Protein 2IWR (pdb70)

Foldseek 3Di:
DDDDQAEAEEEEEFAQQQCRQQLVVCLVPVAGDRGSHHPDAKDWDWDAAVRGTHIYIYGYDHHADDLVSLQGHLAYEYTAEQLDPVRVVSSVVNLVSSDVSNDDPPDDHAYEYEYEDVPDDPVRHGDHDVVNVVVVVVSPNYYYYYAGNNGGCSNVVRNVSRNSSVVVVVVVVD

Organism: Homo sapiens (NCBI:txid9606)

Radius of gyration: 15.62 Å; Cα contacts (8 Å, |Δi|>4): 330; chains: 1; bounding box: 39×50×36 Å

Sequence (174 aa):
SMRSIPELRLGVLGDARSGKSSLIHRFLTGSYQVLEKTESEQYKKEMLVDGQTHLVLIREEAGAPDAKFSGWADAVIFVFSLEDENSFQAVSRLHGQLSSLRGEGRGGLALALVGTQDRISASSPRVVGDARARALADMKRCSYYETATYGLNVDRVFQEVAQKVVTLRKQQQL

CATH classif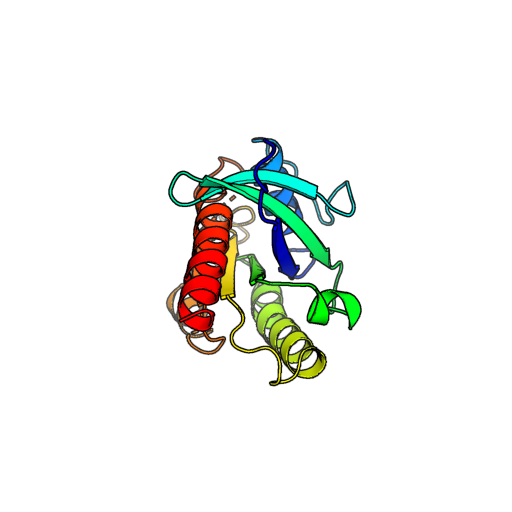ication: 3.40.50.300

Nearest PDB structures (foldseek):
  2iwr-assembly1_A  TM=1.004E+00  e=5.920E-38  Homo sapiens
  2bmj-assembly1_A  TM=9.637E-01  e=3.040E-30  Homo sapiens
  3ihw-assembly1_A  TM=9.447E-01  e=6.029E-23  Homo sapiens
  7eb6-assembly1_A  TM=9.383E-01  e=1.408E-20  Homo sapiens
  6gqw-assembly6_F  TM=8.874E-01  e=5.498E-12  Homo sapiens

Solvent-accessible surface area: 8726 Å² total

B-factor: mean 30.38, std 8.17, range [18.48, 68.72]

GO terms:
  GO:0005515 protein binding (F, IPI)
  GO:0005634 nucleus (C, TAS)
  GO:0005737 cytoplasm (C, TAS)
  GO:0003924 GTPase activity (F, TAS)
  GO:0141038 phosphatidylinositol 3-kinase activator activity (F, TAS)
  GO:0005096 GTPase activator activity (F, IDA)
  GO:0005524 ATP binding (F, IDA)
  GO:0005525 GTP binding (F, IDA)
  GO:0005634 nucleus (C, IDA)
  GO:0005737 cytoplasm (C, IDA)
  GO:0005768 endosome (C, IDA)
  GO:0042177 negative regulation of protein catabolic process (P, IDA)
  GO:0003924 GTPase activity (F, IDA)
  GO:0030295 protein kinase activator activity (F, IDA)
  GO:0045860 positive regulation of protein kinase activity (P, IDA)
  GO:0035014 phosphatidylinositol 3-kinase regulator activity (F, IDA)
  GO:0016197 endosomal transport (P, IDA)
  GO:0030036 actin cytoskeleton organization (P, IDA)
  GO:0019901 protein kinase binding (F, IDA)
  GO:0043524 negative regulation of neuron apoptotic process (P, IGI)

Structure (mmCIF, N/CA/C/O backbone):
data_2IWR
#
_entry.id   2IWR
#
_cell.length_a   36.256
_cell.length_b   62.146
_cell.length_c   67.498
_cell.angle_alpha   90.00
_cell.angle_beta   90.00
_cell.angle_gamma   90.00
#
_symmetry.space_group_name_H-M   'P 21 21 21'
#
loop_
_entity.id
_entity.type
_entity.pdbx_description
1 polymer 'CENTAURIN GAMMA 1'
2 water water
#
loop_
_atom_site.group_PDB
_atom_site.id
_atom_site.type_symbol
_atom_site.label_atom_id
_atom_site.label_alt_id
_atom_site.label_comp_id
_atom_site.label_asym_id
_atom_site.label_entity_id
_atom_site.label_seq_id
_atom_site.pdbx_PDB_ins_code
_atom_site.Cartn_x
_atom_site.Cartn_y
_atom_site.Cartn_z
_atom_site.occupancy
_atom_site.B_iso_or_equiv
_atom_site.auth_seq_id
_atom_site.auth_comp_id
_atom_site.auth_asym_id
_atom_site.auth_atom_id
_atom_site.pdbx_PDB_model_num
ATOM 1 N N . SER A 1 1 ? -14.314 24.067 -15.455 1.00 40.83 64 SER A N 1
ATOM 2 C CA . SER A 1 1 ? -14.275 24.260 -13.975 1.00 41.07 64 SER A CA 1
ATOM 3 C C . SER A 1 1 ? -13.706 23.038 -13.251 1.00 38.83 64 SER A C 1
ATOM 4 O O . SER A 1 1 ? -13.475 21.978 -13.853 1.00 40.31 64 SER A O 1
ATOM 7 N N . MET A 1 2 ? -13.467 23.196 -11.957 1.00 32.22 65 MET A N 1
ATOM 8 C CA . MET A 1 2 ? -12.999 22.093 -11.128 1.00 32.20 65 MET A CA 1
ATOM 9 C C . MET A 1 2 ? -14.186 21.238 -10.734 1.00 31.46 65 MET A C 1
ATOM 10 O O . MET A 1 2 ? -15.274 21.752 -10.495 1.00 32.10 65 MET A O 1
ATOM 15 N N . ARG A 1 3 ? -13.989 19.930 -10.691 1.00 29.72 66 ARG A N 1
ATOM 16 C CA . ARG A 1 3 ? -15.041 19.016 -10.244 1.00 31.60 66 ARG A CA 1
ATOM 17 C C . ARG A 1 3 ? -14.534 18.233 -9.042 1.00 34.23 66 ARG A C 1
ATOM 18 O O . ARG A 1 3 ? -13.394 17.737 -9.039 1.00 30.60 66 ARG A O 1
ATOM 26 N N . SER A 1 4 ? -15.380 18.158 -8.017 1.00 40.12 67 SER A N 1
ATOM 27 C CA . SER A 1 4 ? -15.001 17.567 -6.743 1.00 42.97 67 SER A CA 1
ATOM 28 C C . SER A 1 4 ? -14.496 16.149 -6.918 1.00 39.91 67 SER A C 1
ATOM 29 O O . SER A 1 4 ? -14.975 15.401 -7.787 1.00 43.15 67 SER A O 1
ATOM 32 N N . ILE A 1 5 ? -13.493 15.802 -6.123 1.00 35.31 68 ILE A N 1
ATOM 33 C CA . ILE A 1 5 ? -13.098 14.409 -5.941 1.00 35.60 68 ILE A CA 1
ATOM 34 C C . ILE A 1 5 ? -13.663 14.061 -4.561 1.00 33.48 68 ILE A C 1
ATOM 35 O O . ILE A 1 5 ? -13.150 14.546 -3.562 1.00 35.28 68 ILE A O 1
ATOM 40 N N . PRO A 1 6 ? -14.755 13.283 -4.515 1.00 32.35 69 PRO A N 1
ATOM 41 C CA . PRO A 1 6 ? -15.362 13.022 -3.200 1.00 32.35 69 PRO A CA 1
ATOM 42 C C . PRO A 1 6 ? -14.486 12.167 -2.305 1.00 31.28 69 PRO A C 1
ATOM 43 O O . PRO A 1 6 ? -13.710 11.349 -2.809 1.00 31.82 69 PRO A O 1
ATOM 47 N N . GLU A 1 7 ? -14.627 12.367 -0.989 1.00 31.18 70 GLU A N 1
ATOM 48 C CA . GLU A 1 7 ? -13.818 11.667 0.007 1.00 29.79 70 GLU A CA 1
ATOM 49 C C . GLU A 1 7 ? -14.621 10.530 0.628 1.00 28.18 70 GLU A C 1
ATOM 50 O O . GLU A 1 7 ? -15.825 10.672 0.864 1.00 30.34 70 GLU A O 1
ATOM 56 N N . LEU A 1 8 ? -13.947 9.411 0.898 1.00 27.65 71 LEU A N 1
ATOM 57 C CA . LEU A 1 8 ? -14.557 8.272 1.610 1.00 27.80 71 LEU A CA 1
ATOM 58 C C . LEU A 1 8 ? -13.617 7.964 2.766 1.00 28.99 71 LEU A C 1
ATOM 59 O O . LEU A 1 8 ? -12.411 7.883 2.579 1.00 28.43 71 LEU A O 1
ATOM 64 N N . ARG A 1 9 ? -14.173 7.817 3.962 1.00 26.27 72 ARG A N 1
ATOM 65 C CA . ARG A 1 9 ? -13.355 7.628 5.153 1.00 27.30 72 ARG A CA 1
ATOM 66 C C . ARG A 1 9 ? -13.478 6.183 5.644 1.00 22.84 72 ARG A C 1
ATOM 67 O O . ARG A 1 9 ? -14.542 5.792 6.108 1.00 25.91 72 ARG A O 1
ATOM 72 N N . LEU A 1 10 ? -12.386 5.424 5.494 1.00 25.41 73 LEU A N 1
ATOM 73 C CA . LEU A 1 10 ? -12.298 4.003 5.868 1.00 23.74 73 LEU A CA 1
ATOM 74 C C . LEU A 1 10 ? -11.436 3.841 7.104 1.00 23.95 73 LEU A C 1
ATOM 75 O O . LEU A 1 10 ? -10.211 4.081 7.075 1.00 26.20 73 LEU A O 1
ATOM 80 N N . GLY A 1 11 ? -12.060 3.367 8.178 1.00 23.58 74 GLY A N 1
ATOM 81 C CA . GLY A 1 11 ? -11.349 3.058 9.398 1.00 23.05 74 GLY A CA 1
ATOM 82 C C . GLY A 1 11 ? -11.025 1.577 9.436 1.00 21.30 74 GLY A C 1
ATOM 83 O O . GLY A 1 11 ? -11.706 0.769 8.803 1.00 21.73 74 GLY A O 1
ATOM 84 N N . VAL A 1 12 ? -9.970 1.230 10.154 1.00 21.96 75 VAL A N 1
ATOM 85 C CA . VAL A 1 12 ? -9.549 -0.163 10.301 1.00 20.30 75 VAL A CA 1
ATOM 86 C C . VAL A 1 12 ? -9.225 -0.490 11.759 1.00 20.10 75 VAL A C 1
ATOM 87 O O . VAL A 1 12 ? -8.464 0.229 12.433 1.00 22.08 75 VAL A O 1
ATOM 91 N N . LEU A 1 13 ? -9.844 -1.570 12.231 1.00 20.37 76 LEU A N 1
ATOM 92 C CA . LEU A 1 13 ? -9.729 -2.005 13.617 1.00 20.00 76 LEU A CA 1
ATOM 93 C C . LEU A 1 13 ? -9.279 -3.453 13.673 1.00 22.48 76 LEU A C 1
ATOM 94 O O . LEU A 1 13 ? -9.623 -4.246 12.807 1.00 21.56 76 LEU A O 1
ATOM 99 N N . GLY A 1 14 ? -8.536 -3.789 14.713 1.00 20.73 77 GLY A N 1
ATOM 100 C CA . GLY A 1 14 ? -8.090 -5.171 14.920 1.00 19.92 77 GLY A CA 1
ATOM 101 C C . GLY A 1 14 ? -6.919 -5.197 15.878 1.00 20.57 77 GLY A C 1
ATOM 102 O O . GLY A 1 14 ? -6.287 -4.159 16.105 1.00 22.35 77 GLY A O 1
ATOM 103 N N . ASP A 1 15 ? -6.625 -6.370 16.441 1.00 21.16 78 ASP A N 1
ATOM 104 C CA . ASP A 1 15 ? -5.524 -6.469 17.378 1.00 21.58 78 ASP A CA 1
ATOM 105 C C . ASP A 1 15 ? -4.161 -6.513 16.683 1.00 19.58 78 ASP A C 1
ATOM 106 O O . ASP A 1 15 ? -4.068 -6.372 15.458 1.00 22.92 78 ASP A O 1
ATOM 111 N N . ALA A 1 16 ? -3.088 -6.606 17.469 1.00 21.34 79 ALA A N 1
ATOM 112 C CA . ALA A 1 16 ? -1.738 -6.469 16.912 1.00 23.62 79 ALA A CA 1
ATOM 113 C C . ALA A 1 16 ? -1.398 -7.646 15.990 1.00 24.55 79 ALA A C 1
ATOM 114 O O . ALA A 1 16 ? -0.742 -7.468 14.955 1.00 29.61 79 ALA A O 1
ATOM 116 N N . ARG A 1 17 ? -1.918 -8.827 16.323 1.00 24.85 80 ARG A N 1
ATOM 117 C CA . ARG A 1 17 ? -1.677 -10.036 15.540 1.00 24.20 80 ARG A CA 1
ATOM 118 C C . ARG A 1 17 ? -2.545 -10.125 14.297 1.00 21.79 80 ARG A C 1
ATOM 119 O O . ARG A 1 17 ? -2.320 -10.996 13.454 1.00 23.41 80 ARG A O 1
ATOM 127 N N . SER A 1 18 ? -3.547 -9.245 14.195 1.00 20.79 81 SER A N 1
ATOM 128 C CA . SER A 1 18 ? -4.545 -9.323 13.126 1.00 20.35 81 SER A CA 1
ATOM 129 C C . SER A 1 18 ? -3.999 -9.283 11.708 1.00 22.08 81 SER A C 1
ATOM 130 O O . SER A 1 18 ? -4.590 -9.876 10.794 1.00 23.42 81 SER A O 1
ATOM 133 N N . GLY A 1 19 ? -2.909 -8.555 11.529 1.00 21.61 82 GLY A N 1
ATOM 134 C CA . GLY A 1 19 ? -2.376 -8.243 10.197 1.00 22.60 82 GLY A CA 1
ATOM 135 C C . GLY A 1 19 ? -2.978 -6.983 9.598 1.00 22.78 82 GLY A C 1
ATOM 136 O O . GLY A 1 19 ? -2.787 -6.690 8.411 1.00 24.10 82 GLY A O 1
ATOM 137 N N . LYS A 1 20 ? -3.732 -6.218 10.382 1.00 20.94 83 LYS A N 1
ATOM 138 C CA . LYS A 1 20 ? -4.362 -5.026 9.820 1.00 22.61 83 LYS A CA 1
ATOM 139 C C . LYS A 1 20 ? -3.351 -4.028 9.235 1.00 20.33 83 LYS A C 1
ATOM 140 O O . LYS A 1 20 ? -3.639 -3.344 8.239 1.00 23.42 83 LYS A O 1
ATOM 146 N N . SER A 1 21 ? -2.198 -3.881 9.883 1.00 22.47 84 SER A N 1
ATOM 147 C CA . SER A 1 21 ? -1.260 -2.856 9.456 1.00 21.37 84 SER A CA 1
ATOM 148 C C . SER A 1 21 ? -0.587 -3.276 8.150 1.00 21.29 84 SER A C 1
ATOM 149 O O . SER A 1 21 ? -0.422 -2.472 7.222 1.00 24.39 84 SER A O 1
ATOM 152 N N . SER A 1 22 ? -0.214 -4.550 8.071 1.00 22.72 85 SER A N 1
ATOM 153 C CA . SER A 1 22 ? 0.353 -5.101 6.843 1.00 23.82 85 SER A CA 1
ATOM 154 C C . SER A 1 22 ? -0.647 -5.045 5.700 1.00 23.83 85 SER A C 1
ATOM 155 O O . SER A 1 22 ? -0.257 -4.897 4.528 1.00 24.96 85 SER A O 1
ATOM 158 N N . LEU A 1 23 ? -1.928 -5.238 6.028 1.00 22.97 86 LEU A N 1
ATOM 159 C CA . LEU A 1 23 ? -2.985 -5.173 5.020 1.00 22.75 86 LEU A CA 1
ATOM 160 C C . LEU A 1 23 ? -3.046 -3.777 4.414 1.00 21.55 86 LEU A C 1
ATOM 161 O O . LEU A 1 23 ? -3.032 -3.625 3.194 1.00 23.43 86 LEU A O 1
ATOM 166 N N . ILE A 1 24 ? -3.108 -2.760 5.269 1.00 20.80 87 ILE A N 1
ATOM 167 C CA . ILE A 1 24 ? -3.140 -1.380 4.807 1.00 19.39 87 ILE A CA 1
ATOM 168 C C . ILE A 1 24 ? -1.873 -1.047 4.000 1.00 22.20 87 ILE A C 1
ATOM 169 O O . ILE A 1 24 ? -1.939 -0.466 2.898 1.00 23.55 87 ILE A O 1
ATOM 174 N N . HIS A 1 25 ? -0.713 -1.386 4.560 1.00 23.37 88 HIS A N 1
ATOM 175 C CA . HIS A 1 25 ? 0.555 -1.085 3.887 1.00 23.87 88 HIS A CA 1
ATOM 176 C C . HIS A 1 25 ? 0.628 -1.727 2.513 1.00 23.22 88 HIS A C 1
ATOM 177 O O . HIS A 1 25 ? 1.088 -1.095 1.541 1.00 24.98 88 HIS A O 1
ATOM 184 N N . ARG A 1 26 ? 0.140 -2.966 2.413 1.00 24.47 89 ARG A N 1
ATOM 185 C CA . ARG A 1 26 ? 0.164 -3.674 1.128 1.00 23.10 89 ARG A CA 1
ATOM 186 C C . ARG A 1 26 ? -0.747 -2.995 0.122 1.00 23.74 89 ARG A C 1
ATOM 187 O O . ARG A 1 26 ? -0.402 -2.848 -1.040 1.00 25.15 89 ARG A O 1
ATOM 195 N N . PHE A 1 27 ? -1.937 -2.600 0.563 1.00 23.94 90 PHE A N 1
ATOM 196 C CA . PHE A 1 27 ? -2.842 -1.903 -0.329 1.00 23.71 90 PHE A CA 1
ATOM 197 C C . PHE A 1 27 ? -2.221 -0.618 -0.844 1.00 24.20 90 PHE A C 1
ATOM 198 O O . PHE A 1 27 ? -2.284 -0.326 -2.042 1.00 27.08 90 PHE A O 1
ATOM 206 N N . LEU A 1 28 ? -1.601 0.144 0.048 1.00 23.91 91 LEU A N 1
ATOM 207 C CA . LEU A 1 28 ? -1.061 1.448 -0.356 1.00 24.72 91 LEU A CA 1
ATOM 208 C C . LEU A 1 28 ? 0.167 1.349 -1.267 1.00 26.89 91 LEU A C 1
ATOM 209 O O . LEU A 1 28 ? 0.321 2.172 -2.196 1.00 30.97 91 LEU A O 1
ATOM 214 N N . THR A 1 29 ? 1.045 0.381 -0.995 1.00 27.41 92 THR A N 1
ATOM 215 C CA . THR A 1 29 ? 2.366 0.342 -1.630 1.00 28.48 92 THR A CA 1
ATOM 216 C C . THR A 1 29 ? 2.582 -0.788 -2.646 1.00 29.27 92 THR A C 1
ATOM 217 O O . THR A 1 29 ? 3.500 -0.726 -3.468 1.00 31.05 92 THR A O 1
ATOM 221 N N . GLY A 1 30 ? 1.765 -1.834 -2.566 1.00 25.79 93 GLY A N 1
ATOM 222 C CA . GLY A 1 30 ? 1.952 -3.027 -3.365 1.00 27.95 93 GLY A CA 1
ATOM 223 C C . GLY A 1 30 ? 2.993 -3.969 -2.790 1.00 28.55 93 GLY A C 1
ATOM 224 O O . GLY A 1 30 ? 3.305 -4.988 -3.397 1.00 31.06 93 GLY A O 1
ATOM 225 N N . SER A 1 31 ? 3.530 -3.645 -1.613 1.00 29.76 94 SER A N 1
ATOM 226 C CA . SER A 1 31 ? 4.563 -4.479 -1.005 1.00 32.68 94 SER A CA 1
ATOM 227 C C . SER A 1 31 ? 4.168 -4.963 0.383 1.00 29.58 94 SER A C 1
ATOM 228 O O . SER A 1 31 ? 3.401 -4.307 1.101 1.00 28.83 94 SER A O 1
ATOM 231 N N . TYR A 1 32 ? 4.708 -6.125 0.738 1.00 26.39 95 TYR A N 1
ATOM 232 C CA . TYR A 1 32 ? 4.473 -6.740 2.043 1.00 26.47 95 TYR A CA 1
ATOM 233 C C . TYR A 1 32 ? 5.556 -6.407 3.047 1.00 28.10 95 TYR A C 1
ATOM 234 O O . TYR A 1 32 ? 6.733 -6.605 2.772 1.00 27.59 95 TYR A O 1
ATOM 243 N N . GLN A 1 33 ? 5.135 -5.918 4.210 1.00 26.78 96 GLN A N 1
ATOM 244 C CA . GLN A 1 33 ? 5.998 -5.755 5.365 1.00 26.24 96 GLN A CA 1
ATOM 245 C C . GLN A 1 33 ? 5.251 -6.275 6.581 1.00 26.73 96 GLN A C 1
ATOM 246 O O . GLN A 1 33 ? 4.045 -6.049 6.722 1.00 28.30 96 GLN A O 1
ATOM 252 N N . VAL A 1 34 ? 5.970 -6.951 7.466 1.00 31.21 97 VAL A N 1
ATOM 253 C CA . VAL A 1 34 ? 5.371 -7.424 8.693 1.00 31.59 97 VAL A CA 1
ATOM 254 C C . VAL A 1 34 ? 5.296 -6.249 9.663 1.00 30.45 97 VAL A C 1
ATOM 255 O O . VAL A 1 34 ? 6.314 -5.649 9.987 1.00 32.85 97 VAL A O 1
ATOM 259 N N . LEU A 1 35 ? 4.081 -5.902 10.079 1.00 32.18 98 LEU A N 1
ATOM 260 C CA . LEU A 1 35 ? 3.832 -4.710 10.884 1.00 31.74 98 LEU A CA 1
ATOM 261 C C . LEU A 1 35 ? 2.836 -4.999 12.011 1.00 31.69 98 LEU A C 1
ATOM 262 O O . LEU A 1 35 ? 1.845 -5.706 11.816 1.00 34.06 98 LEU A O 1
ATOM 267 N N . GLU A 1 36 ? 3.113 -4.482 13.196 1.00 34.23 99 GLU A N 1
ATOM 268 C CA . GLU A 1 36 ? 2.131 -4.528 14.273 1.00 33.59 99 GLU A CA 1
ATOM 269 C C . GLU A 1 36 ? 1.409 -3.185 14.362 1.00 33.87 99 GLU A C 1
ATOM 270 O O . GLU A 1 36 ? 0.360 -3.091 14.990 1.00 33.32 99 GLU A O 1
ATOM 276 N N . LYS A 1 37 ? 1.978 -2.152 13.733 1.00 31.03 100 LYS A N 1
ATOM 277 C CA . LYS A 1 37 ? 1.321 -0.850 13.573 1.00 30.36 100 LYS A CA 1
ATOM 278 C C . LYS A 1 37 ? 1.693 -0.286 12.209 1.00 29.33 100 LYS A C 1
ATOM 279 O O . LYS A 1 37 ? 2.792 -0.555 11.724 1.00 29.24 100 LYS A O 1
ATOM 281 N N . THR A 1 38 ? 0.824 0.523 11.600 1.00 29.68 101 THR A N 1
ATOM 282 C CA . THR A 1 38 ? 1.210 1.158 10.345 1.00 30.82 101 THR A CA 1
ATOM 283 C C . THR A 1 38 ? 2.358 2.133 10.610 1.00 30.68 101 THR A C 1
ATOM 284 O O . THR A 1 38 ? 2.486 2.688 11.700 1.00 31.80 101 THR A O 1
ATOM 288 N N . GLU A 1 39 ? 3.209 2.308 9.612 1.00 29.33 102 GLU A N 1
ATOM 289 C CA . GLU A 1 39 ? 4.363 3.191 9.749 1.00 27.77 102 GLU A CA 1
ATOM 290 C C . GLU A 1 39 ? 3.944 4.655 9.876 1.00 31.23 102 GLU A C 1
ATOM 291 O O . GLU A 1 39 ? 4.548 5.422 10.645 1.00 31.19 102 GLU A O 1
ATOM 297 N N . SER A 1 40 ? 2.907 5.029 9.127 1.00 28.22 103 SER A N 1
ATOM 298 C CA . SER A 1 40 ? 2.318 6.356 9.214 1.00 28.18 103 SER A CA 1
ATOM 299 C C . SER A 1 40 ? 0.936 6.298 9.871 1.00 29.37 103 SER A C 1
ATOM 300 O O . SER A 1 40 ? 0.292 5.254 9.917 1.00 29.97 103 SER A O 1
ATOM 303 N N . GLU A 1 41 ? 0.486 7.434 10.385 1.00 28.89 104 GLU A N 1
ATOM 304 C CA . GLU A 1 41 ? -0.796 7.526 11.094 1.00 29.01 104 GLU A CA 1
ATOM 305 C C . GLU A 1 41 ? -2.009 7.395 10.169 1.00 33.23 104 GLU A C 1
ATOM 306 O O . GLU A 1 41 ? -2.989 6.709 10.483 1.00 33.64 104 GLU A O 1
ATOM 308 N N . GLN A 1 42 ? -1.936 8.065 9.033 1.00 32.87 105 GLN A N 1
ATOM 309 C CA . GLN A 1 42 ? -3.074 8.154 8.142 1.00 34.47 105 GLN A CA 1
ATOM 310 C C . GLN A 1 42 ? -2.556 8.024 6.754 1.00 35.70 105 GLN A C 1
ATOM 311 O O . GLN A 1 42 ? -1.436 8.430 6.463 1.00 36.39 105 GLN A O 1
ATOM 317 N N . TYR A 1 43 ? -3.381 7.453 5.885 1.00 32.36 106 TYR A N 1
ATOM 318 C CA . TYR A 1 43 ? -3.041 7.382 4.494 1.00 34.06 106 TYR A CA 1
ATOM 319 C C . TYR A 1 43 ? -4.194 7.932 3.684 1.00 33.33 106 TYR A C 1
ATOM 320 O O . TYR A 1 43 ? -5.325 8.084 4.175 1.00 33.16 106 TYR A O 1
ATOM 329 N N . LYS A 1 44 ? -3.871 8.273 2.450 1.00 35.32 107 LYS A N 1
ATOM 330 C CA . LYS A 1 44 ? -4.870 8.647 1.474 1.00 35.97 107 LYS A CA 1
ATOM 331 C C . LYS A 1 44 ? -4.463 8.019 0.156 1.00 34.22 107 LYS A C 1
ATOM 332 O O . LYS A 1 44 ? -3.286 7.816 -0.102 1.00 33.68 107 LYS A O 1
ATOM 335 N N . LYS A 1 45 ? -5.446 7.669 -0.663 1.00 31.63 108 LYS A N 1
ATOM 336 C CA . LYS A 1 45 ? -5.171 7.099 -1.973 1.00 32.00 108 LYS A CA 1
ATOM 337 C C . LYS A 1 45 ? -6.331 7.437 -2.897 1.00 30.33 108 LYS A C 1
ATOM 338 O O . LYS A 1 45 ? -7.489 7.237 -2.541 1.00 30.58 108 LYS A O 1
ATOM 344 N N . GLU A 1 46 ? -6.022 7.961 -4.083 1.00 30.37 109 GLU A N 1
ATOM 345 C CA . GLU A 1 46 ? -7.071 8.210 -5.085 1.00 31.35 109 GLU A CA 1
ATOM 346 C C . GLU A 1 46 ? -7.401 6.896 -5.763 1.00 31.63 109 GLU A C 1
ATOM 347 O O . GLU A 1 46 ? -6.492 6.150 -6.142 1.00 33.83 109 GLU A O 1
ATOM 353 N N . MET A 1 47 ? -8.691 6.581 -5.869 1.00 29.23 110 MET A N 1
ATOM 354 C CA . MET A 1 47 ? -9.105 5.321 -6.488 1.00 29.24 110 MET A CA 1
ATOM 355 C C . MET A 1 47 ? -10.306 5.539 -7.361 1.00 27.32 110 MET A C 1
ATOM 356 O O . MET A 1 47 ? -11.147 6.384 -7.055 1.00 27.93 110 MET A O 1
ATOM 365 N N . LEU A 1 48 ? -10.418 4.726 -8.403 1.00 26.85 111 LEU A N 1
ATOM 366 C CA . LEU A 1 48 ? -11.667 4.665 -9.166 1.00 26.27 111 LEU A CA 1
ATOM 367 C C . LEU A 1 48 ? -12.700 3.821 -8.425 1.00 28.07 111 LEU A C 1
ATOM 368 O O . LEU A 1 48 ? -12.414 2.696 -7.998 1.00 30.86 111 LEU A O 1
ATOM 373 N N . VAL A 1 49 ? -13.895 4.368 -8.274 1.00 26.20 112 VAL A N 1
ATOM 374 C CA . VAL A 1 49 ? -15.021 3.617 -7.726 1.00 27.28 112 VAL A CA 1
ATOM 375 C C . VAL A 1 49 ? -16.157 3.756 -8.708 1.00 30.13 112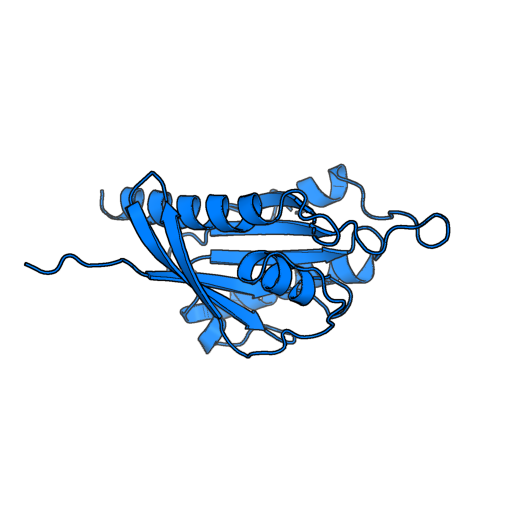 VAL A C 1
ATOM 376 O O . VAL A 1 49 ? -16.632 4.869 -8.940 1.00 33.20 112 VAL A O 1
ATOM 380 N N . ASP A 1 50 ? -16.532 2.637 -9.323 1.00 32.20 113 ASP A N 1
ATOM 381 C CA . ASP A 1 50 ? -17.499 2.610 -10.409 1.00 33.19 113 ASP A CA 1
ATOM 382 C C . ASP A 1 50 ? -17.128 3.641 -11.477 1.00 32.32 113 ASP A C 1
ATOM 383 O O . ASP A 1 50 ? -17.991 4.314 -12.006 1.00 35.11 113 ASP A O 1
ATOM 388 N N . GLY A 1 51 ? -15.832 3.750 -11.776 1.00 32.04 114 GLY A N 1
ATOM 389 C CA . GLY A 1 51 ? -15.360 4.640 -12.837 1.00 30.60 114 GLY A CA 1
ATOM 390 C C . GLY A 1 51 ? -15.244 6.126 -12.513 1.00 32.22 114 GLY A C 1
ATOM 391 O O . GLY A 1 51 ? -15.019 6.938 -13.419 1.00 29.38 114 GLY A O 1
ATOM 392 N N . GLN A 1 52 ? -15.402 6.486 -11.238 1.00 28.81 115 GLN A N 1
ATOM 393 C CA . GLN A 1 52 ? -15.214 7.854 -10.777 1.00 29.73 115 GLN A CA 1
ATOM 394 C C . GLN A 1 52 ? -14.120 7.927 -9.717 1.00 29.38 115 GLN A C 1
ATOM 395 O O . GLN A 1 52 ? -14.118 7.135 -8.776 1.00 28.35 115 GLN A O 1
ATOM 401 N N . THR A 1 53 ? -13.208 8.890 -9.851 1.00 27.18 116 THR A N 1
ATOM 402 C CA . THR A 1 53 ? -12.145 9.075 -8.863 1.00 27.34 116 THR A CA 1
ATOM 403 C C . THR A 1 53 ? -12.708 9.553 -7.528 1.00 29.24 116 THR A C 1
ATOM 404 O O . THR A 1 53 ? -13.473 10.517 -7.466 1.00 31.15 116 THR A O 1
ATOM 408 N N . HIS A 1 54 ? -12.322 8.839 -6.477 1.00 27.00 117 HIS A N 1
ATOM 409 C CA . HIS A 1 54 ? -12.582 9.219 -5.105 1.00 24.87 117 HIS A CA 1
ATOM 410 C C . HIS A 1 54 ? -11.249 9.310 -4.359 1.00 26.87 117 HIS A C 1
ATOM 411 O O . HIS A 1 54 ? -10.273 8.674 -4.735 1.00 28.78 117 HIS A O 1
ATOM 418 N N . LEU A 1 55 ? -11.222 10.117 -3.309 1.00 27.61 118 LEU A N 1
ATOM 419 C CA . LEU A 1 55 ? -10.085 10.188 -2.410 1.00 29.05 118 LEU A CA 1
ATOM 420 C C . LEU A 1 55 ? -10.467 9.324 -1.209 1.00 28.95 118 LEU A C 1
ATOM 421 O O . LEU A 1 55 ? -11.356 9.683 -0.449 1.00 29.45 118 LEU A O 1
ATOM 426 N N . VAL A 1 56 ? -9.796 8.185 -1.068 1.00 27.68 119 VAL A N 1
ATOM 427 C CA . VAL A 1 56 ? -10.050 7.267 0.032 1.00 26.74 119 VAL A CA 1
ATOM 428 C C . VAL A 1 56 ? -9.042 7.560 1.131 1.00 29.03 119 VAL A C 1
ATOM 429 O O . VAL A 1 56 ? -7.842 7.487 0.906 1.00 28.13 119 VAL A O 1
ATOM 433 N N . LEU A 1 57 ? -9.562 7.878 2.311 1.00 29.32 120 LEU A N 1
ATOM 434 C CA . LEU A 1 57 ? -8.765 8.166 3.491 1.00 28.50 120 LEU A CA 1
ATOM 435 C C . LEU A 1 57 ? -8.811 6.895 4.335 1.00 25.34 120 LEU A C 1
ATOM 436 O O . LEU A 1 57 ? -9.886 6.323 4.507 1.00 27.71 120 LEU A O 1
ATOM 441 N N . ILE A 1 58 ? -7.660 6.476 4.859 1.00 27.91 121 ILE A N 1
ATOM 442 C CA . ILE A 1 58 ? -7.561 5.219 5.621 1.00 26.76 121 ILE A CA 1
ATOM 443 C C . ILE A 1 58 ? -6.796 5.427 6.915 1.00 27.92 121 ILE A C 1
ATOM 444 O O . ILE A 1 58 ? -5.682 5.945 6.905 1.00 29.05 121 ILE A O 1
ATOM 449 N N . ARG A 1 59 ? -7.389 5.003 8.018 1.00 28.91 122 ARG A N 1
ATOM 450 C CA . ARG A 1 59 ? -6.740 5.129 9.320 1.00 30.70 122 ARG A CA 1
ATOM 451 C C . ARG A 1 59 ? -7.028 3.913 10.152 1.00 25.24 122 ARG A C 1
ATOM 452 O O . ARG A 1 59 ? -8.189 3.531 10.283 1.00 26.42 122 ARG A O 1
ATOM 454 N N . GLU A 1 60 ? -5.979 3.312 10.702 1.00 27.79 123 GLU A N 1
ATOM 455 C CA . GLU A 1 60 ? -6.144 2.297 11.701 1.00 23.99 123 GLU A CA 1
ATOM 456 C C . GLU A 1 60 ? -6.129 2.966 13.077 1.00 23.38 123 GLU A C 1
ATOM 457 O O . GLU A 1 60 ? -5.498 4.009 13.274 1.00 26.63 123 GLU A O 1
ATOM 463 N N . GLU A 1 61 ? -6.768 2.284 14.022 1.00 24.98 124 GLU A N 1
ATOM 464 C CA . GLU A 1 61 ? -6.665 2.593 15.432 1.00 24.58 124 GLU A CA 1
ATOM 465 C C . GLU A 1 61 ? -5.777 1.533 16.022 1.00 27.67 124 GLU A C 1
ATOM 466 O O . GLU A 1 61 ? -5.892 0.357 15.677 1.00 28.27 124 GLU A O 1
ATOM 472 N N . ALA A 1 62 ? -4.900 1.965 16.924 1.00 31.07 125 ALA A N 1
ATOM 473 C CA . ALA A 1 62 ? -4.007 1.074 17.649 1.00 34.35 125 ALA A CA 1
ATOM 474 C C . ALA A 1 62 ? -4.742 0.005 18.459 1.00 32.96 125 ALA A C 1
ATOM 475 O O . ALA A 1 62 ? -4.265 -1.117 18.602 1.00 37.53 125 ALA A O 1
ATOM 477 N N . GLY A 1 63 ? -5.900 0.356 19.010 1.00 30.29 126 GLY A N 1
ATOM 478 C CA . GLY A 1 63 ? -6.640 -0.543 19.892 1.00 29.82 126 GLY A CA 1
ATOM 479 C C . GLY A 1 63 ? -8.115 -0.200 19.856 1.00 26.88 126 GLY A C 1
ATOM 480 O O . GLY A 1 63 ? -8.719 -0.144 18.779 1.00 25.40 126 GLY A O 1
ATOM 481 N N . ALA A 1 64 ? -8.708 0.017 21.022 1.00 25.84 127 ALA A N 1
ATOM 482 C CA . ALA A 1 64 ? -10.117 0.367 21.091 1.00 24.58 127 ALA A CA 1
ATOM 483 C C . ALA A 1 64 ? -10.385 1.648 20.327 1.00 23.17 127 ALA A C 1
ATOM 484 O O . ALA A 1 64 ? -9.597 2.591 20.401 1.00 24.74 127 ALA A O 1
ATOM 486 N N . PRO A 1 65 ? -11.493 1.695 19.581 1.00 23.26 128 PRO A N 1
ATOM 487 C CA . PRO A 1 65 ? -11.788 2.939 18.890 1.00 24.41 128 PRO A CA 1
ATOM 488 C C . PRO A 1 65 ? -12.130 4.053 19.869 1.00 24.47 128 PRO A C 1
ATOM 489 O O . PRO A 1 65 ? -12.632 3.784 20.976 1.00 27.80 128 PRO A O 1
ATOM 493 N N . ASP A 1 66 ? -11.835 5.283 19.470 1.00 24.05 129 ASP A N 1
ATOM 494 C CA . ASP A 1 66 ? -12.245 6.446 20.245 1.00 25.38 129 ASP A CA 1
ATOM 495 C C . ASP A 1 66 ? -13.356 7.224 19.557 1.00 22.99 129 ASP A C 1
ATOM 496 O O . ASP A 1 66 ? -13.785 6.897 18.429 1.00 24.70 129 ASP A O 1
ATOM 501 N N . ALA A 1 67 ? -13.856 8.224 20.283 1.00 24.69 130 ALA A N 1
ATOM 502 C CA . ALA A 1 67 ? -15.013 8.976 19.858 1.00 27.73 130 ALA A CA 1
ATOM 503 C C . ALA A 1 67 ? -14.811 9.619 18.505 1.00 26.31 130 ALA A C 1
ATOM 504 O O . ALA A 1 67 ? -15.710 9.584 17.656 1.00 31.01 130 ALA A O 1
ATOM 506 N N . LYS A 1 68 ? -13.639 10.220 18.298 1.00 26.52 131 LYS A N 1
ATOM 507 C CA . LYS A 1 68 ? -13.356 10.904 17.047 1.00 30.74 131 LYS A CA 1
ATOM 508 C C . LYS A 1 68 ? -13.436 9.915 15.896 1.00 29.78 131 LYS A C 1
ATOM 509 O O . LYS A 1 68 ? -14.060 10.198 14.862 1.00 30.79 131 LYS A O 1
ATOM 511 N N . PHE A 1 69 ? -12.793 8.759 16.071 1.00 26.99 132 PHE A N 1
ATOM 512 C CA . PHE A 1 69 ? -12.800 7.711 15.026 1.00 25.23 132 PHE A CA 1
ATOM 513 C C . PHE A 1 69 ? -14.236 7.320 14.709 1.00 26.63 132 PHE A C 1
ATOM 514 O O . PHE A 1 69 ? -14.631 7.181 13.555 1.00 29.28 132 PHE A O 1
ATOM 522 N N . SER A 1 70 ? -15.029 7.157 15.752 1.00 25.81 133 SER A N 1
ATOM 523 C CA . SER A 1 70 ? -16.383 6.630 15.614 1.00 28.88 133 SER A CA 1
ATOM 524 C C . SER A 1 70 ? -17.296 7.581 14.857 1.00 31.85 133 SER A C 1
ATOM 525 O O . SER A 1 70 ? -18.245 7.154 14.197 1.00 33.89 133 SER A O 1
ATOM 528 N N . GLY A 1 71 ? -17.016 8.872 14.962 1.00 32.93 134 GLY A N 1
ATOM 529 C CA . GLY A 1 71 ? -17.829 9.887 14.305 1.00 32.55 134 GLY A CA 1
ATOM 530 C C . GLY A 1 71 ? -17.276 10.299 12.951 1.00 36.97 134 GLY A C 1
ATOM 531 O O . GLY A 1 71 ? -17.888 11.104 12.244 1.00 40.93 134 GLY A O 1
ATOM 532 N N . TRP A 1 72 ? -16.125 9.735 12.594 1.00 33.87 135 TRP A N 1
ATOM 533 C CA . TRP A 1 72 ? -15.388 10.075 11.387 1.00 32.09 135 TRP A CA 1
ATOM 534 C C . TRP A 1 72 ? -15.621 9.048 10.282 1.00 33.04 135 TRP A C 1
ATOM 535 O O . TRP A 1 72 ? -15.770 9.399 9.113 1.00 36.75 135 TRP A O 1
ATOM 546 N N . ALA A 1 73 ? -15.622 7.779 10.656 1.00 31.37 136 ALA A N 1
ATOM 547 C CA . ALA A 1 73 ? -15.614 6.708 9.668 1.00 29.25 136 ALA A CA 1
ATOM 548 C C . ALA A 1 73 ? -16.921 6.627 8.872 1.00 28.50 136 ALA A C 1
ATOM 549 O O . ALA A 1 73 ? -18.014 6.674 9.444 1.00 30.76 136 ALA A O 1
ATOM 551 N N . ASP A 1 74 ? -16.790 6.493 7.543 1.00 26.99 137 ASP A N 1
ATOM 552 C CA . ASP A 1 74 ? -17.905 6.111 6.688 1.00 26.95 137 ASP A CA 1
ATOM 553 C C . ASP A 1 74 ? -18.061 4.604 6.631 1.00 27.09 137 ASP A C 1
ATOM 554 O O . ASP A 1 74 ? -19.153 4.102 6.358 1.00 28.75 137 ASP A O 1
ATOM 559 N N . ALA A 1 75 ? -16.943 3.901 6.842 1.00 23.97 138 ALA A N 1
ATOM 560 C CA . ALA A 1 75 ? -16.902 2.440 6.803 1.00 23.30 138 ALA A CA 1
ATOM 561 C C . ALA A 1 75 ? -15.819 1.987 7.742 1.00 20.31 138 ALA A C 1
ATOM 562 O O . ALA A 1 75 ? -14.866 2.742 7.981 1.00 23.48 138 ALA A O 1
ATOM 564 N N . VAL A 1 76 ? -15.946 0.764 8.246 1.00 21.78 139 VAL A N 1
ATOM 565 C CA . VAL A 1 76 ? -14.898 0.174 9.075 1.00 21.08 139 VAL A CA 1
ATOM 566 C C . VAL A 1 76 ? -14.625 -1.243 8.628 1.00 22.01 139 VAL A C 1
ATOM 567 O O . VAL A 1 76 ? -15.540 -2.026 8.389 1.00 22.63 139 VAL A O 1
ATOM 571 N N . ILE A 1 77 ? -13.339 -1.523 8.517 1.00 20.61 140 ILE A N 1
ATOM 572 C CA . ILE A 1 77 ? -12.808 -2.822 8.176 1.00 20.79 140 ILE A CA 1
ATOM 573 C C . ILE A 1 77 ? -12.255 -3.430 9.462 1.00 20.53 140 ILE A C 1
ATOM 574 O O . ILE A 1 77 ? -11.323 -2.870 10.085 1.00 21.81 140 ILE A O 1
ATOM 579 N N . PHE A 1 78 ? -12.816 -4.575 9.858 1.00 20.11 141 PHE A N 1
ATOM 580 C CA . PHE A 1 78 ? -12.330 -5.299 11.043 1.00 20.60 141 PHE A CA 1
ATOM 581 C C . PHE A 1 78 ? -11.457 -6.429 10.546 1.00 20.58 141 PHE A C 1
ATOM 582 O O . PHE A 1 78 ? -11.841 -7.140 9.620 1.00 20.93 141 PHE A O 1
ATOM 590 N N . VAL A 1 79 ? -10.314 -6.629 11.189 1.00 18.68 142 VAL A N 1
ATOM 591 C CA . VAL A 1 79 ? -9.316 -7.590 10.712 1.00 19.02 142 VAL A CA 1
ATOM 592 C C . VAL A 1 79 ? -8.921 -8.493 11.869 1.00 19.17 142 VAL A C 1
ATOM 593 O O . VAL A 1 79 ? -8.799 -8.037 13.013 1.00 19.85 142 VAL A O 1
ATOM 597 N N . PHE A 1 80 ? -8.750 -9.777 11.564 1.00 19.45 143 PHE A N 1
ATOM 598 C CA . PHE A 1 80 ? -8.242 -10.728 12.528 1.00 19.63 143 PHE A CA 1
ATOM 599 C C . PHE A 1 80 ? -7.380 -11.760 11.822 1.00 21.39 143 PHE A C 1
ATOM 600 O O . PHE A 1 80 ? -7.495 -11.920 10.600 1.00 21.11 143 PHE A O 1
ATOM 608 N N . SER A 1 81 ? -6.509 -12.437 12.587 1.00 19.88 144 SER A N 1
ATOM 609 C CA . SER A 1 81 ? -5.716 -13.535 12.033 1.00 19.62 144 SER A CA 1
ATOM 610 C C . SER A 1 81 ? -6.462 -14.855 12.087 1.00 20.06 144 SER A C 1
ATOM 611 O O . SER A 1 81 ? -6.956 -15.255 13.139 1.00 20.39 144 SER A O 1
ATOM 614 N N . LEU A 1 82 ? -6.496 -15.565 10.961 1.00 19.38 145 LEU A N 1
ATOM 615 C CA . LEU A 1 82 ? -7.215 -16.852 10.901 1.00 19.65 145 LEU A CA 1
ATOM 616 C C . LEU A 1 82 ? -6.602 -17.927 11.798 1.00 21.44 145 LEU A C 1
ATOM 617 O O . LEU A 1 82 ? -7.219 -18.981 12.023 1.00 22.30 145 LEU A O 1
ATOM 622 N N . GLU A 1 83 ? -5.366 -17.709 12.245 1.00 20.51 146 GLU A N 1
ATOM 623 C CA . GLU A 1 83 ? -4.686 -18.672 13.113 1.00 21.11 146 GLU A CA 1
ATOM 624 C C . GLU A 1 83 ? -4.657 -18.218 14.578 1.00 21.26 146 GLU A C 1
ATOM 625 O O . GLU A 1 83 ? -3.934 -18.790 15.383 1.00 22.02 146 GLU A O 1
ATOM 631 N N . ASP A 1 84 ? -5.494 -17.237 14.936 1.00 21.79 147 ASP A N 1
ATOM 632 C CA . ASP A 1 84 ? -5.533 -16.762 16.315 1.00 21.61 147 ASP A CA 1
ATOM 633 C C . ASP A 1 84 ? -6.946 -16.452 16.801 1.00 20.45 147 ASP A C 1
ATOM 634 O O . ASP A 1 84 ? -7.552 -15.456 16.405 1.00 22.14 147 ASP A O 1
ATOM 639 N N . GLU A 1 85 ? -7.451 -17.345 17.646 1.00 22.85 148 GLU A N 1
ATOM 640 C CA . GLU A 1 85 ? -8.784 -17.233 18.205 1.00 22.57 148 GLU A CA 1
ATOM 641 C C . GLU A 1 85 ? -8.958 -15.931 18.964 1.00 21.68 148 GLU A C 1
ATOM 642 O O . GLU A 1 85 ? -10.013 -15.314 18.874 1.00 22.40 148 GLU A O 1
ATOM 648 N N . ASN A 1 86 ? -7.951 -15.521 19.736 1.00 21.27 149 ASN A N 1
ATOM 649 C CA . ASN A 1 86 ? -8.082 -14.256 20.476 1.00 22.40 149 ASN A CA 1
ATOM 650 C C . ASN A 1 86 ? -8.286 -13.053 19.522 1.00 22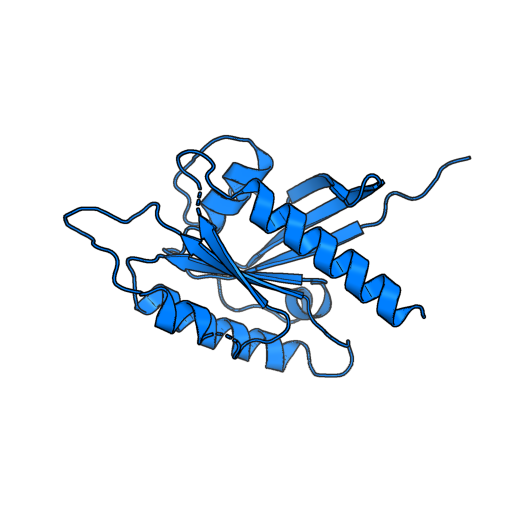.35 149 ASN A C 1
ATOM 651 O O . ASN A 1 86 ? -9.049 -12.126 19.810 1.00 23.82 149 ASN A O 1
ATOM 656 N N . SER A 1 87 ? -7.572 -13.078 18.406 1.00 21.19 150 SER A N 1
ATOM 657 C CA . SER A 1 87 ? -7.699 -12.043 17.377 1.00 20.66 150 SER A CA 1
ATOM 658 C C . SER A 1 87 ? -9.119 -11.979 16.848 1.00 20.61 150 SER A C 1
ATOM 659 O O . SER A 1 87 ? -9.676 -10.889 16.651 1.00 20.83 150 SER A O 1
ATOM 662 N N . PHE A 1 88 ? -9.701 -13.147 16.595 1.00 21.47 151 PHE A N 1
ATOM 663 C CA . PHE A 1 88 ? -11.081 -13.224 16.132 1.00 20.31 151 PHE A CA 1
ATOM 664 C C . PHE A 1 88 ? -12.053 -12.707 17.197 1.00 21.20 151 PHE A C 1
ATOM 665 O O . PHE A 1 88 ? -12.979 -11.932 16.900 1.00 21.91 151 PHE A O 1
ATOM 673 N N . GLN A 1 89 ? -11.843 -13.119 18.433 1.00 21.62 152 GLN A N 1
ATOM 674 C CA . GLN A 1 89 ? -12.700 -12.640 19.503 1.00 21.36 152 GLN A CA 1
ATOM 675 C C . GLN A 1 89 ? -12.579 -11.123 19.709 1.00 20.39 152 GLN A C 1
ATOM 676 O O . GLN A 1 89 ? -13.539 -10.477 20.158 1.00 22.96 152 GLN A O 1
ATOM 682 N N . ALA A 1 90 ? -11.397 -10.574 19.454 1.00 20.43 153 ALA A N 1
ATOM 683 C CA . ALA A 1 90 ? -11.199 -9.138 19.615 1.00 20.64 153 ALA A CA 1
ATOM 684 C C . ALA A 1 90 ? -12.130 -8.328 18.712 1.00 21.39 153 ALA A C 1
ATOM 685 O O . ALA A 1 90 ? -12.551 -7.212 19.059 1.00 23.06 153 ALA A O 1
ATOM 687 N N . VAL A 1 91 ? -12.470 -8.887 17.562 1.00 21.19 154 VAL A N 1
ATOM 688 C CA . VAL A 1 91 ? -13.332 -8.172 16.617 1.00 19.66 154 VAL A CA 1
ATOM 689 C C . VAL A 1 91 ? -14.691 -7.907 17.253 1.00 20.62 154 VAL A C 1
ATOM 690 O O . VAL A 1 91 ? -15.229 -6.828 17.147 1.00 23.65 154 VAL A O 1
ATOM 694 N N . SER A 1 92 ? -15.262 -8.916 17.895 1.00 22.12 155 SER A N 1
ATOM 695 C CA . SER A 1 92 ? -16.549 -8.739 18.583 1.00 24.42 155 SER A CA 1
ATOM 696 C C . SER A 1 92 ? -16.511 -7.596 19.577 1.00 24.16 155 SER A C 1
ATOM 697 O O . SER A 1 92 ? -17.452 -6.792 19.684 1.00 26.49 155 SER A O 1
ATOM 700 N N . ARG A 1 93 ? -15.424 -7.550 20.320 1.00 25.17 156 ARG A N 1
ATOM 701 C CA . ARG A 1 93 ? -15.261 -6.528 21.339 1.00 24.39 156 ARG A CA 1
ATOM 702 C C . ARG A 1 93 ? -15.122 -5.161 20.695 1.00 24.22 156 ARG A C 1
ATOM 703 O O . ARG A 1 93 ? -15.747 -4.189 21.121 1.00 26.42 156 ARG A O 1
ATOM 711 N N . LEU A 1 94 ? -14.292 -5.094 19.662 1.00 22.60 157 LEU A N 1
ATOM 712 C CA . LEU A 1 94 ? -14.068 -3.826 18.977 1.00 21.50 157 LEU A CA 1
ATOM 713 C C . LEU A 1 94 ? -15.356 -3.333 18.328 1.00 21.08 157 LEU A C 1
ATOM 714 O O . LEU A 1 94 ? -15.639 -2.123 18.359 1.00 23.06 157 LEU A O 1
ATOM 719 N N . HIS A 1 95 ? -16.139 -4.246 17.749 1.00 20.63 158 HIS A N 1
ATOM 720 C CA . HIS A 1 95 ? -17.405 -3.847 17.142 1.00 21.85 158 HIS A CA 1
ATOM 721 C C . HIS A 1 95 ? -18.409 -3.279 18.167 1.00 22.45 158 HIS A C 1
ATOM 722 O O . HIS A 1 95 ? -19.070 -2.257 17.916 1.00 24.28 158 HIS A O 1
ATOM 729 N N . GLY A 1 96 ? -18.495 -3.926 19.319 1.00 23.17 159 GLY A N 1
ATOM 730 C CA . GLY A 1 96 ? -19.337 -3.405 20.385 1.00 23.71 159 GLY A CA 1
ATOM 731 C C . GLY A 1 96 ? -18.930 -2.027 20.837 1.00 26.61 159 GLY A C 1
ATOM 732 O O . GLY A 1 96 ? -19.770 -1.181 21.112 1.00 26.50 159 GLY A O 1
ATOM 733 N N . GLN A 1 97 ? -17.624 -1.816 20.968 1.00 23.37 160 GLN A N 1
ATOM 734 C CA . GLN A 1 97 ? -17.102 -0.515 21.379 1.00 24.17 160 GLN A CA 1
ATOM 735 C C . GLN A 1 97 ? -17.458 0.541 20.345 1.00 23.15 160 GLN A C 1
ATOM 736 O O . GLN A 1 97 ? -17.909 1.634 20.698 1.00 24.57 160 GLN A O 1
ATOM 742 N N . LEU A 1 98 ? -17.278 0.196 19.064 1.00 23.11 161 LEU A N 1
ATOM 743 C CA . LEU A 1 98 ? -17.566 1.127 17.976 1.00 23.77 161 LEU A CA 1
ATOM 744 C C . LEU A 1 98 ? -19.028 1.524 18.007 1.00 23.65 161 LEU A C 1
ATOM 745 O O . LEU A 1 98 ? -19.382 2.712 17.922 1.00 24.86 161 LEU A O 1
ATOM 750 N N . SER A 1 99 ? -19.880 0.516 18.095 1.00 24.85 162 SER A N 1
ATOM 751 C CA . SER A 1 99 ? -21.323 0.739 18.072 1.00 26.03 162 SER A CA 1
ATOM 752 C C . SER A 1 99 ? -21.769 1.637 19.197 1.00 27.32 162 SER A C 1
ATOM 753 O O . SER A 1 99 ? -22.606 2.523 18.992 1.00 29.77 162 SER A O 1
ATOM 756 N N . SER A 1 100 ? -21.234 1.422 20.396 1.00 26.70 163 SER A N 1
ATOM 757 C CA . SER A 1 100 ? -21.717 2.210 21.529 1.00 26.43 163 SER A CA 1
ATOM 758 C C . SER A 1 100 ? -21.237 3.655 21.449 1.00 27.56 163 SER A C 1
ATOM 759 O O . SER A 1 100 ? -21.959 4.586 21.882 1.00 32.20 163 SER A O 1
ATOM 762 N N . LEU A 1 101 ? -20.053 3.857 20.862 1.00 25.14 164 LEU A N 1
ATOM 763 C CA . LEU A 1 101 ? -19.550 5.219 20.643 1.00 25.34 164 LEU A CA 1
ATOM 764 C C . LEU A 1 101 ? -20.372 5.936 19.572 1.00 25.80 164 LEU A C 1
ATOM 765 O O . LEU A 1 101 ? -20.728 7.101 19.725 1.00 27.51 164 LEU A O 1
ATOM 770 N N . ARG A 1 102 ? -20.629 5.250 18.464 1.00 26.36 165 ARG A N 1
ATOM 771 C CA . ARG A 1 102 ? -21.169 5.911 17.270 1.00 26.52 165 ARG A CA 1
ATOM 772 C C . ARG A 1 102 ? -22.633 6.264 17.431 1.00 27.34 165 ARG A C 1
ATOM 773 O O . ARG A 1 102 ? -23.087 7.305 16.945 1.00 29.25 165 ARG A O 1
ATOM 781 N N . GLY A 1 103 ? -23.384 5.388 18.085 1.00 27.02 166 GLY A N 1
ATOM 782 C CA . GLY A 1 103 ? -24.815 5.630 18.316 1.00 27.35 166 GLY A CA 1
ATOM 783 C C . GLY A 1 103 ? -25.605 5.322 17.051 1.00 31.43 166 GLY A C 1
ATOM 784 O O . GLY A 1 103 ? -25.039 4.852 16.060 1.00 30.05 166 GLY A O 1
ATOM 785 N N . GLU A 1 104 ? -26.908 5.611 17.090 1.00 29.90 167 GLU A N 1
ATOM 786 C CA . GLU A 1 104 ? -27.850 5.166 16.060 1.00 26.11 167 GLU A CA 1
ATOM 787 C C . GLU A 1 104 ? -28.461 6.323 15.290 1.00 30.73 167 GLU A C 1
ATOM 788 O O . GLU A 1 104 ? -29.505 6.165 14.658 1.00 34.40 167 GLU A O 1
ATOM 794 N N . GLY A 1 105 ? -27.802 7.479 15.330 1.00 30.29 168 GLY A N 1
ATOM 795 C CA . GLY A 1 105 ? -28.265 8.662 14.605 1.00 31.54 168 GLY A CA 1
ATOM 796 C C . GLY A 1 105 ? -27.599 8.920 13.266 1.00 30.51 168 GLY A C 1
ATOM 797 O O . GLY A 1 105 ? -27.924 9.918 12.613 1.00 28.22 168 GLY A O 1
ATOM 798 N N . ARG A 1 106 ? -26.697 8.027 12.837 1.00 29.70 169 ARG A N 1
ATOM 799 C CA . ARG A 1 106 ? -25.850 8.305 11.665 1.00 30.21 169 ARG A CA 1
ATOM 800 C C . ARG A 1 106 ? -26.144 7.404 10.471 1.00 28.68 169 ARG A C 1
ATOM 801 O O . ARG A 1 106 ? -25.479 7.499 9.432 1.00 28.25 169 ARG A O 1
ATOM 809 N N . GLY A 1 107 ? -27.155 6.555 10.616 1.00 29.85 170 GLY A N 1
ATOM 810 C CA . GLY A 1 107 ? -27.517 5.610 9.579 1.00 29.42 170 GLY A CA 1
ATOM 811 C C . GLY A 1 107 ? -26.543 4.452 9.516 1.00 30.12 170 GLY A C 1
ATOM 812 O O . GLY A 1 107 ? -25.719 4.253 10.413 1.00 29.22 170 GLY A O 1
ATOM 813 N N . GLY A 1 108 ? -26.652 3.677 8.445 1.00 28.04 171 GLY A N 1
ATOM 814 C CA . GLY A 1 108 ? -25.889 2.453 8.318 1.00 28.67 171 GLY A CA 1
ATOM 815 C C . GLY A 1 108 ? -24.405 2.689 8.177 1.00 27.24 171 GLY A C 1
ATOM 816 O O . GLY A 1 108 ? -23.962 3.731 7.687 1.00 27.97 171 GLY A O 1
ATOM 817 N N . LEU A 1 109 ? -23.638 1.711 8.633 1.00 27.33 172 LEU A N 1
ATOM 818 C CA . LEU A 1 109 ? -22.186 1.778 8.548 1.00 27.97 172 LEU A CA 1
ATOM 819 C C . LEU A 1 109 ? -21.734 0.620 7.676 1.00 26.56 172 LEU A C 1
ATOM 820 O O . LEU A 1 109 ? -21.980 -0.537 8.025 1.00 29.36 172 LEU A O 1
ATOM 825 N N . ALA A 1 110 ? -21.112 0.914 6.530 1.00 23.73 173 ALA A N 1
ATOM 826 C CA . ALA A 1 110 ? -20.569 -0.164 5.685 1.00 21.49 173 ALA A CA 1
ATOM 827 C C . ALA A 1 110 ? -19.419 -0.843 6.433 1.00 22.83 173 ALA A C 1
ATOM 828 O O . ALA A 1 110 ? -18.531 -0.171 6.955 1.00 23.25 173 ALA A O 1
ATOM 830 N N . LEU A 1 111 ? -19.426 -2.174 6.463 1.00 24.54 174 LEU A N 1
ATOM 831 C CA . LEU A 1 111 ? -18.388 -2.926 7.177 1.00 23.29 174 LEU A CA 1
ATOM 832 C C . LEU A 1 111 ? -17.750 -3.970 6.301 1.00 22.77 174 LEU A C 1
ATOM 833 O O . LEU A 1 111 ? -18.350 -4.426 5.315 1.00 23.31 174 LEU A O 1
ATOM 838 N N . ALA A 1 112 ? -16.524 -4.352 6.661 1.00 22.63 175 ALA A 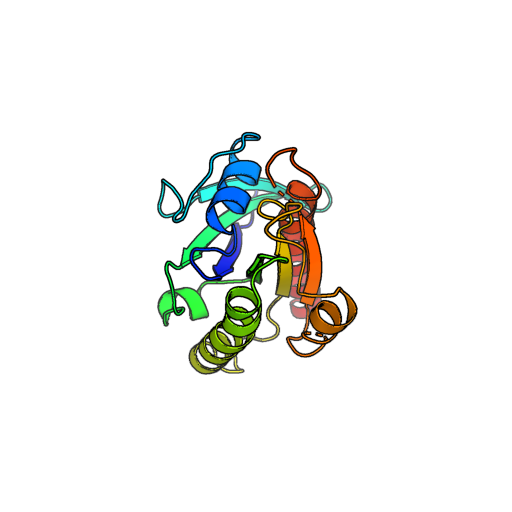N 1
ATOM 839 C CA . ALA A 1 112 ? -15.929 -5.580 6.162 1.00 22.57 175 ALA A CA 1
ATOM 840 C C . ALA A 1 112 ? -15.331 -6.329 7.345 1.00 20.58 175 ALA A C 1
ATOM 841 O O . ALA A 1 112 ? -14.930 -5.707 8.345 1.00 20.92 175 ALA A O 1
ATOM 843 N N . LEU A 1 113 ? -15.290 -7.651 7.210 1.00 20.84 176 LEU A N 1
ATOM 844 C CA . LEU A 1 113 ? -14.570 -8.513 8.123 1.00 20.60 176 LEU A CA 1
ATOM 845 C C . LEU A 1 113 ? -13.527 -9.227 7.293 1.00 22.54 176 LEU A C 1
ATOM 846 O O . LEU A 1 113 ? -13.862 -9.840 6.281 1.00 21.13 176 LEU A O 1
ATOM 851 N N . VAL A 1 114 ? -12.271 -9.148 7.726 1.00 19.52 177 VAL A N 1
ATOM 852 C CA . VAL A 1 114 ? -11.171 -9.716 6.969 1.00 19.33 177 VAL A CA 1
ATOM 853 C C . VAL A 1 114 ? -10.400 -10.679 7.850 1.00 21.04 177 VAL A C 1
ATOM 854 O O . VAL A 1 114 ? -9.872 -10.275 8.888 1.00 20.44 177 VAL A O 1
ATOM 858 N N . GLY A 1 115 ? -10.337 -11.945 7.425 1.00 20.70 178 GLY A N 1
ATOM 859 C CA . GLY A 1 115 ? -9.447 -12.919 8.043 1.00 19.85 178 GLY A CA 1
ATOM 860 C C . GLY A 1 115 ? -8.158 -13.017 7.251 1.00 20.57 178 GLY A C 1
ATOM 861 O O . GLY A 1 115 ? -8.198 -13.282 6.041 1.00 20.86 178 GLY A O 1
ATOM 862 N N . THR A 1 116 ? -7.015 -12.787 7.913 1.00 18.95 179 THR A N 1
ATOM 863 C CA . THR A 1 116 ? -5.748 -12.793 7.210 1.00 19.12 179 THR A CA 1
ATOM 864 C C . THR A 1 116 ? -5.097 -14.184 7.304 1.00 20.34 179 THR A C 1
ATOM 865 O O . THR A 1 116 ? -5.148 -14.861 8.350 1.00 21.23 179 THR A O 1
ATOM 869 N N . GLN A 1 117 ? -4.454 -14.577 6.205 1.00 21.71 180 GLN A N 1
ATOM 870 C CA . GLN A 1 117 ? -3.874 -15.904 6.085 1.00 22.47 180 GLN A CA 1
ATOM 871 C C . GLN A 1 117 ? -2.377 -15.916 6.401 1.00 21.94 180 GLN A C 1
ATOM 872 O O . GLN A 1 117 ? -1.763 -16.991 6.483 1.00 24.14 180 GLN A O 1
ATOM 878 N N . ASP A 1 118 ? -1.785 -14.736 6.583 1.00 21.52 181 ASP A N 1
ATOM 879 C CA . ASP A 1 118 ? -0.325 -14.605 6.526 1.00 25.08 181 ASP A CA 1
ATOM 880 C C . ASP A 1 118 ? 0.472 -15.319 7.601 1.00 25.04 181 ASP A C 1
ATOM 881 O O . ASP A 1 118 ? 1.611 -15.709 7.343 1.00 28.53 181 ASP A O 1
ATOM 886 N N . ARG A 1 119 ? -0.126 -15.542 8.764 1.00 23.00 182 ARG A N 1
ATOM 887 C CA . ARG A 1 119 ? 0.565 -16.235 9.842 1.00 24.45 182 ARG A CA 1
ATOM 888 C C . ARG A 1 119 ? 0.271 -17.738 9.863 1.00 24.24 182 ARG A C 1
ATOM 889 O O . ARG A 1 119 ? 0.841 -18.467 10.694 1.00 25.48 182 ARG A O 1
ATOM 897 N N . ILE A 1 120 ? -0.597 -18.223 8.967 1.00 22.20 183 ILE A N 1
ATOM 898 C CA . ILE A 1 120 ? -0.924 -19.650 8.973 1.00 21.87 183 ILE A CA 1
ATOM 899 C C . ILE A 1 120 ? 0.340 -20.399 8.572 1.00 26.85 183 ILE A C 1
ATOM 900 O O . ILE A 1 120 ? 1.064 -19.983 7.648 1.00 26.36 183 ILE A O 1
ATOM 905 N N . SER A 1 121 ? 0.622 -21.476 9.301 1.00 26.43 184 SER A N 1
ATOM 906 C CA . SER A 1 121 ? 1.707 -22.394 8.939 1.00 26.16 184 SER A CA 1
ATOM 907 C C . SER A 1 121 ? 1.374 -23.781 9.459 1.00 28.02 184 SER A C 1
ATOM 908 O O . SER A 1 121 ? 0.389 -23.967 10.164 1.00 28.33 184 SER A O 1
ATOM 911 N N . ALA A 1 122 ? 2.222 -24.758 9.150 1.00 29.93 185 ALA A N 1
ATOM 912 C CA . ALA A 1 122 ? 1.996 -26.098 9.651 1.00 30.59 185 ALA A CA 1
ATOM 913 C C . ALA A 1 122 ? 1.980 -26.080 11.173 1.00 32.91 185 ALA A C 1
ATOM 914 O O . ALA A 1 122 ? 1.184 -26.793 11.795 1.00 35.74 185 ALA A O 1
ATOM 916 N N . SER A 1 123 ? 2.842 -25.253 11.768 1.00 31.38 186 SER A N 1
ATOM 917 C CA . SER A 1 123 ? 2.941 -25.149 13.221 1.00 35.76 186 SER A CA 1
ATOM 918 C C . SER A 1 123 ? 1.991 -24.130 13.856 1.00 35.22 186 SER A C 1
ATOM 919 O O . SER A 1 123 ? 1.869 -24.081 15.085 1.00 35.60 186 SER A O 1
ATOM 922 N N . SER A 1 124 ? 1.354 -23.299 13.034 1.00 30.89 187 SER A N 1
ATOM 923 C CA . SER A 1 124 ? 0.335 -22.375 13.512 1.00 31.06 187 SER A CA 1
ATOM 924 C C . SER A 1 124 ? -0.848 -22.449 12.564 1.00 26.24 187 SER A C 1
ATOM 925 O O . SER A 1 124 ? -1.040 -21.562 11.726 1.00 26.30 187 SER A O 1
ATOM 928 N N . PRO A 1 125 ? -1.594 -23.557 12.633 1.00 27.95 188 PRO A N 1
ATOM 929 C CA . PRO A 1 125 ? -2.663 -23.788 11.688 1.00 28.49 188 PRO A CA 1
ATOM 930 C C . PRO A 1 125 ? -3.826 -22.832 11.863 1.00 25.06 188 PRO A C 1
ATOM 931 O O . PRO A 1 125 ? -3.999 -22.196 12.904 1.00 25.15 188 PRO A O 1
ATOM 935 N N . ARG A 1 126 ? -4.606 -22.723 10.819 1.00 25.84 189 ARG A N 1
ATOM 936 C CA . ARG A 1 126 ? -5.855 -22.028 10.892 1.00 25.27 189 ARG A CA 1
ATOM 937 C C . ARG A 1 126 ? -6.729 -22.595 12.018 1.00 25.52 189 ARG A C 1
ATOM 938 O O . ARG A 1 126 ? -6.838 -23.827 12.187 1.00 26.89 189 ARG A O 1
ATOM 946 N N . VAL A 1 127 ? -7.325 -21.695 12.802 1.00 24.08 190 VAL A N 1
ATOM 947 C CA . VAL A 1 127 ? -8.226 -22.113 13.860 1.00 24.35 190 VAL A CA 1
ATOM 948 C C . VAL A 1 127 ? -9.602 -21.504 13.755 1.00 23.36 190 VAL A C 1
ATOM 949 O O . VAL A 1 127 ? -10.512 -21.953 14.450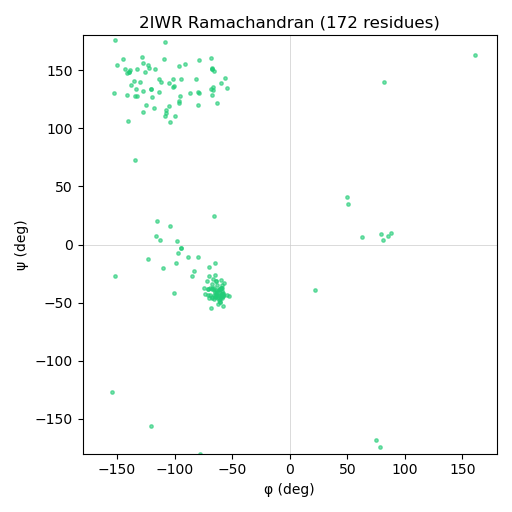 1.00 26.02 190 VAL A O 1
ATOM 953 N N . VAL A 1 128 ? -9.770 -20.494 12.895 1.00 22.28 191 VAL A N 1
ATOM 954 C CA . VAL A 1 128 ? -11.080 -19.879 12.725 1.00 20.02 191 VAL A CA 1
ATOM 955 C C . VAL A 1 128 ? -11.636 -20.314 11.372 1.00 20.78 191 VAL A C 1
ATOM 956 O O . VAL A 1 128 ? -11.082 -19.988 10.329 1.00 22.01 191 VAL A O 1
ATOM 960 N N . GLY A 1 129 ? -12.701 -21.102 11.398 1.00 23.81 192 GLY A N 1
ATOM 961 C CA . GLY A 1 129 ? -13.309 -21.585 10.178 1.00 23.62 192 GLY A CA 1
ATOM 962 C C . GLY A 1 129 ? -14.186 -20.539 9.533 1.00 23.59 192 GLY A C 1
ATOM 963 O O . GLY A 1 129 ? -14.661 -19.607 10.191 1.00 23.98 192 GLY A O 1
ATOM 964 N N . ASP A 1 130 ? -14.436 -20.685 8.234 1.00 24.86 193 ASP A N 1
ATOM 965 C CA . ASP A 1 130 ? -15.253 -19.655 7.591 1.00 24.98 193 ASP A CA 1
ATOM 966 C C . ASP A 1 130 ? -16.720 -19.693 8.046 1.00 22.75 193 ASP A C 1
ATOM 967 O O . ASP A 1 130 ? -17.406 -18.682 7.934 1.00 24.57 193 ASP A O 1
ATOM 972 N N . ALA A 1 131 ? -17.185 -20.804 8.617 1.00 21.85 194 ALA A N 1
ATOM 973 C CA . ALA A 1 131 ? -18.548 -20.818 9.176 1.00 22.22 194 ALA A CA 1
ATOM 974 C C . ALA A 1 131 ? -18.673 -19.865 10.369 1.00 22.87 194 ALA A C 1
ATOM 975 O O . ALA A 1 131 ? -19.625 -19.090 10.475 1.00 23.51 194 ALA A O 1
ATOM 977 N N . ARG A 1 132 ? -17.722 -19.932 11.292 1.00 22.41 195 ARG A N 1
ATOM 978 C CA . ARG A 1 132 ? -17.761 -19.009 12.411 1.00 23.04 195 ARG A CA 1
ATOM 979 C C . ARG A 1 132 ? -17.539 -17.573 11.932 1.00 22.36 195 ARG A C 1
ATOM 980 O O . ARG A 1 132 ? -18.158 -16.632 12.461 1.00 22.63 195 ARG A O 1
ATOM 988 N N . ALA A 1 133 ? -16.666 -17.387 10.940 1.00 22.33 196 ALA A N 1
ATOM 989 C CA . ALA A 1 133 ? -16.355 -16.027 10.504 1.00 23.89 196 ALA A CA 1
ATOM 990 C C . ALA A 1 133 ? -17.567 -15.448 9.823 1.00 22.74 196 ALA A C 1
ATOM 991 O O . ALA A 1 133 ? -17.943 -14.296 10.066 1.00 26.30 196 ALA A O 1
ATOM 993 N N . ARG A 1 134 ? -18.222 -16.242 8.977 1.00 25.45 197 ARG A N 1
ATOM 994 C CA . ARG A 1 134 ? -19.386 -15.698 8.274 1.00 27.07 197 ARG A CA 1
ATOM 995 C C . ARG A 1 134 ? -20.579 -15.479 9.229 1.00 26.83 197 ARG A C 1
ATOM 996 O O . ARG A 1 134 ? -21.388 -14.575 8.998 1.00 28.33 197 ARG A O 1
ATOM 1004 N N . ALA A 1 135 ? -20.666 -16.250 10.319 1.00 25.83 198 ALA A N 1
ATOM 1005 C CA . ALA A 1 135 ? -21.681 -15.996 11.350 1.00 27.38 198 ALA A CA 1
ATOM 1006 C C . ALA A 1 135 ? -21.481 -14.640 12.012 1.00 28.54 198 ALA A C 1
ATOM 1007 O O . ALA A 1 135 ? -22.454 -13.908 12.266 1.00 30.21 198 ALA A O 1
ATOM 1009 N N . LEU A 1 136 ? -20.218 -14.293 12.283 1.00 25.30 199 LEU A N 1
ATOM 1010 C CA . LEU A 1 136 ? -19.912 -12.999 12.905 1.00 24.85 199 LEU A CA 1
ATOM 1011 C C . LEU A 1 136 ? -20.273 -11.890 11.949 1.00 25.91 199 LEU A C 1
ATOM 1012 O O . LEU A 1 136 ? -20.771 -10.838 12.341 1.00 27.86 199 LEU A O 1
ATOM 1027 N N . ALA A 1 138 ? -22.443 -11.981 9.553 1.00 28.90 201 ALA A N 1
ATOM 1028 C CA . ALA A 1 138 ? -23.918 -11.727 9.560 1.00 30.40 201 ALA A CA 1
ATOM 1029 C C . ALA A 1 138 ? -24.359 -10.880 10.758 1.00 32.30 201 ALA A C 1
ATOM 1030 O O . ALA A 1 138 ? -25.243 -10.022 10.637 1.00 37.28 201 ALA A O 1
ATOM 1032 N N . ASP A 1 139 ? -23.757 -11.144 11.915 1.00 31.33 202 ASP A N 1
ATOM 1033 C CA . ASP A 1 139 ? -24.104 -10.443 13.150 1.00 33.54 202 ASP A CA 1
ATOM 1034 C C . ASP A 1 139 ? -23.798 -8.948 13.090 1.00 31.15 202 ASP A C 1
ATOM 1035 O O . ASP A 1 139 ? -24.484 -8.157 13.730 1.00 32.88 202 ASP A O 1
ATOM 1040 N N . MET A 1 140 ? -22.765 -8.558 12.346 1.00 29.39 203 MET A N 1
ATOM 1041 C CA . MET A 1 140 ? -22.266 -7.163 12.458 1.00 28.88 203 MET A CA 1
ATOM 1042 C C . MET A 1 140 ? -23.028 -6.156 11.619 1.00 32.67 203 MET A C 1
ATOM 1043 O O . MET A 1 140 ? -22.998 -4.950 11.940 1.00 35.24 203 MET A O 1
ATOM 1052 N N . LYS A 1 141 ? -23.700 -6.641 10.577 1.00 32.22 204 LYS A N 1
ATOM 1053 C CA . LYS A 1 141 ? -24.574 -5.840 9.705 1.00 33.86 204 LYS A CA 1
ATOM 1054 C C . LYS A 1 141 ? -23.812 -5.073 8.634 1.00 29.97 204 LYS A C 1
ATOM 1055 O O . LYS A 1 141 ? -22.744 -4.511 8.889 1.00 32.98 204 LYS A O 1
ATOM 1061 N N . ARG A 1 142 ? -24.389 -5.036 7.433 1.00 27.33 205 ARG A N 1
ATOM 1062 C CA . ARG A 1 142 ? -23.787 -4.359 6.288 1.00 25.22 205 ARG A CA 1
ATOM 1063 C C . ARG A 1 142 ? -22.340 -4.790 6.083 1.00 24.82 205 ARG A C 1
ATOM 1064 O O . ARG A 1 142 ? -21.511 -4.016 5.614 1.00 27.61 205 ARG A O 1
ATOM 1072 N N . CYS A 1 143 ? -22.078 -6.060 6.370 1.00 26.19 206 CYS A N 1
ATOM 1073 C CA . CYS A 1 143 ? -20.722 -6.561 6.384 1.00 25.42 206 CYS A CA 1
ATOM 1074 C C . CYS A 1 143 ? -20.508 -7.562 5.263 1.00 26.85 206 CYS A C 1
ATOM 1075 O O . CYS A 1 143 ? -21.413 -8.334 4.918 1.00 31.34 206 CYS A O 1
ATOM 1078 N N . SER A 1 144 ? -19.317 -7.498 4.676 1.00 23.78 207 SER A N 1
ATOM 1079 C CA . SER A 1 144 ? -18.859 -8.475 3.717 1.00 26.66 207 SER A CA 1
ATOM 1080 C C . SER A 1 144 ? -17.621 -9.157 4.310 1.00 22.77 207 SER A C 1
ATOM 1081 O O . SER A 1 144 ? -16.902 -8.553 5.111 1.00 24.10 207 SER A O 1
ATOM 1084 N N . TYR A 1 145 ? -17.395 -10.409 3.938 1.00 21.70 208 TYR A N 1
ATOM 1085 C CA . TYR A 1 145 ? -16.279 -11.194 4.444 1.00 22.73 208 TYR A CA 1
ATOM 1086 C C . TYR A 1 145 ? -15.255 -11.481 3.345 1.00 23.13 208 TYR A C 1
ATOM 1087 O O . TYR A 1 145 ? -15.611 -11.763 2.194 1.00 23.48 208 TYR A O 1
ATOM 1096 N N . TYR A 1 146 ? -13.983 -11.394 3.726 1.00 20.75 209 TYR A N 1
ATOM 1097 C CA . TYR A 1 146 ? -12.860 -11.667 2.852 1.00 22.47 209 TYR A CA 1
ATOM 1098 C C . TYR A 1 146 ? -11.784 -12.390 3.624 1.00 20.43 209 TYR A C 1
ATOM 1099 O O . TYR A 1 146 ? -11.587 -12.133 4.813 1.00 21.61 209 TYR A O 1
ATOM 1108 N N . GLU A 1 147 ? -11.063 -13.249 2.927 1.00 20.75 210 GLU A N 1
ATOM 1109 C CA . GLU A 1 147 ? -9.803 -13.761 3.436 1.00 21.75 210 GLU A CA 1
ATOM 1110 C C . GLU A 1 147 ? -8.708 -13.232 2.526 1.00 24.93 210 GLU A C 1
ATOM 1111 O O . GLU A 1 147 ? -8.838 -13.273 1.291 1.00 25.51 210 GLU A O 1
ATOM 1117 N N . THR A 1 148 ? -7.658 -12.684 3.146 1.00 21.98 211 THR A N 1
ATOM 1118 C CA . THR A 1 148 ? -6.583 -12.035 2.429 1.00 19.87 211 THR A CA 1
ATOM 1119 C C . THR A 1 148 ? -5.253 -12.720 2.724 1.00 20.43 211 THR A C 1
ATOM 1120 O O . THR A 1 148 ? -5.033 -13.281 3.779 1.00 23.19 211 THR A O 1
ATOM 1134 N N . ALA A 1 150 ? -1.776 -10.771 2.336 1.00 25.51 213 ALA A N 1
ATOM 1135 C CA . ALA A 1 150 ? -1.035 -9.529 2.011 1.00 23.12 213 ALA A CA 1
ATOM 1136 C C . ALA A 1 150 ? 0.346 -9.869 1.480 1.00 23.77 213 ALA A C 1
ATOM 1137 O O . ALA A 1 150 ? 0.898 -9.102 0.676 1.00 24.38 213 ALA A O 1
ATOM 1139 N N . THR A 1 151 ? 0.895 -11.023 1.881 1.00 21.99 214 THR A N 1
ATOM 1140 C CA . THR A 1 151 ? 2.242 -11.411 1.431 1.00 21.98 214 THR A CA 1
ATOM 1141 C C . THR A 1 151 ? 2.362 -11.358 -0.091 1.00 23.26 214 THR A C 1
ATOM 1142 O O . THR A 1 151 ? 3.352 -10.855 -0.633 1.00 24.74 214 THR A O 1
ATOM 1146 N N . TYR A 1 152 ? 1.344 -11.875 -0.768 1.00 21.68 215 TYR A N 1
ATOM 1147 C CA . TYR A 1 152 ? 1.322 -11.912 -2.227 1.00 22.12 215 TYR A CA 1
ATOM 1148 C C . TYR A 1 152 ? 0.193 -11.077 -2.842 1.00 22.89 215 TYR A C 1
ATOM 1149 O O . TYR A 1 152 ? -0.029 -11.158 -4.018 1.00 24.94 215 TYR A O 1
ATOM 1158 N N . GLY A 1 153 ? -0.520 -10.305 -2.016 1.00 22.92 216 GLY A N 1
ATOM 1159 C CA . GLY A 1 153 ? -1.538 -9.392 -2.502 1.00 22.48 216 GLY A CA 1
ATOM 1160 C C . GLY A 1 153 ? -2.930 -9.947 -2.722 1.00 25.00 216 GLY A C 1
ATOM 1161 O O . GLY A 1 153 ? -3.813 -9.244 -3.237 1.00 25.40 216 GLY A O 1
ATOM 1162 N N . LEU A 1 154 ? -3.153 -11.188 -2.317 1.00 23.49 217 LEU A N 1
ATOM 1163 C CA . LEU A 1 154 ? -4.425 -11.859 -2.572 1.00 24.02 217 LEU A CA 1
ATOM 1164 C C . LEU A 1 154 ? -5.590 -11.155 -1.866 1.00 25.75 217 LEU A C 1
ATOM 1165 O O . LEU A 1 154 ? -5.602 -11.046 -0.648 1.00 24.64 217 LEU A O 1
ATOM 1170 N N . ASN A 1 155 ? -6.566 -10.732 -2.665 1.00 25.27 218 ASN A N 1
ATOM 1171 C CA . ASN A 1 155 ? -7.768 -10.050 -2.213 1.00 24.78 218 ASN A CA 1
ATOM 1172 C C . ASN A 1 155 ? -7.591 -8.698 -1.538 1.00 24.34 218 ASN A C 1
ATOM 1173 O O . ASN A 1 155 ? -8.565 -8.130 -1.033 1.00 25.99 218 ASN A O 1
ATOM 1178 N N . VAL A 1 156 ? -6.383 -8.160 -1.522 1.00 24.32 219 VAL A N 1
ATOM 1179 C CA . VAL A 1 156 ? -6.136 -6.910 -0.793 1.00 24.98 219 VAL A CA 1
ATOM 1180 C C . VAL A 1 156 ? -6.842 -5.728 -1.454 1.00 26.84 219 VAL A C 1
ATOM 1181 O O . VAL A 1 156 ? -7.603 -5.026 -0.798 1.00 26.49 219 VAL A O 1
ATOM 1185 N N . ASP A 1 157 ? -6.609 -5.504 -2.741 1.00 26.49 220 ASP A N 1
ATOM 1186 C CA . ASP A 1 157 ? -7.239 -4.365 -3.411 1.00 27.31 220 ASP A CA 1
ATOM 1187 C C . ASP A 1 157 ? -8.758 -4.494 -3.320 1.00 25.26 220 ASP A C 1
ATOM 1188 O O . ASP A 1 157 ? -9.472 -3.510 -3.141 1.00 27.58 220 ASP A O 1
ATOM 1193 N N . ARG A 1 158 ? -9.244 -5.721 -3.436 1.00 27.77 221 ARG A N 1
ATOM 1194 C CA . ARG A 1 158 ? -10.673 -5.986 -3.426 1.00 27.41 221 ARG A CA 1
ATOM 1195 C C . ARG A 1 158 ? -11.367 -5.499 -2.150 1.00 23.97 221 ARG A C 1
ATOM 1196 O O . ARG A 1 158 ? -12.470 -4.927 -2.196 1.00 24.50 221 ARG A O 1
ATOM 1204 N N . VAL A 1 159 ? -10.744 -5.730 -1.001 1.00 23.59 222 VAL A N 1
ATOM 1205 C CA . VAL A 1 159 ? -11.370 -5.347 0.236 1.00 22.55 222 VAL A CA 1
ATOM 1206 C C . VAL A 1 159 ? -11.642 -3.834 0.198 1.00 22.33 222 VAL A C 1
ATOM 1207 O O . VAL A 1 159 ? -12.765 -3.386 0.443 1.00 23.34 222 VAL A O 1
ATOM 1211 N N . PHE A 1 160 ? -10.600 -3.056 -0.102 1.00 23.45 223 PHE A N 1
ATOM 1212 C CA . PHE A 1 160 ? -10.705 -1.592 -0.041 1.00 22.25 223 PHE A CA 1
ATOM 1213 C C . PHE A 1 160 ? -11.607 -1.016 -1.146 1.00 22.25 223 PHE A C 1
ATOM 1214 O O . PHE A 1 160 ? -12.398 -0.098 -0.915 1.00 25.64 223 PHE A O 1
ATOM 1222 N N . GLN A 1 161 ? -11.529 -1.612 -2.321 1.00 24.58 224 GLN A N 1
ATOM 1223 C CA . GLN A 1 161 ? -12.327 -1.165 -3.467 1.00 25.02 224 GLN A CA 1
ATO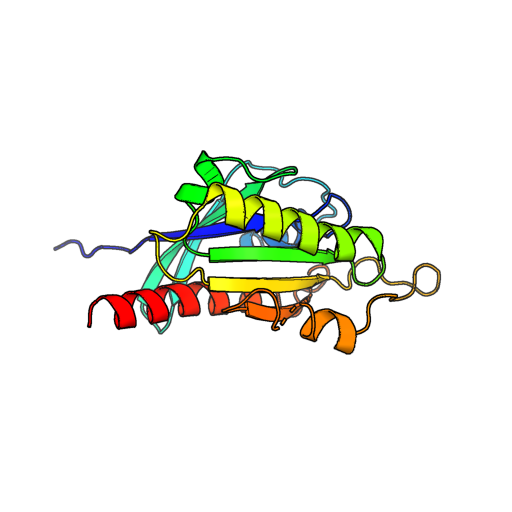M 1224 C C . GLN A 1 161 ? -13.795 -1.440 -3.211 1.00 25.24 224 GLN A C 1
ATOM 1225 O O . GLN A 1 161 ? -14.654 -0.566 -3.448 1.00 26.25 224 GLN A O 1
ATOM 1227 N N . GLU A 1 162 ? -14.091 -2.646 -2.708 1.00 23.14 225 GLU A N 1
ATOM 1228 C CA . GLU A 1 162 ? -15.487 -3.031 -2.509 1.00 23.46 225 GLU A CA 1
ATOM 1229 C C . GLU A 1 162 ? -16.115 -2.262 -1.355 1.00 22.07 225 GLU A C 1
ATOM 1230 O O . GLU A 1 162 ? -17.281 -1.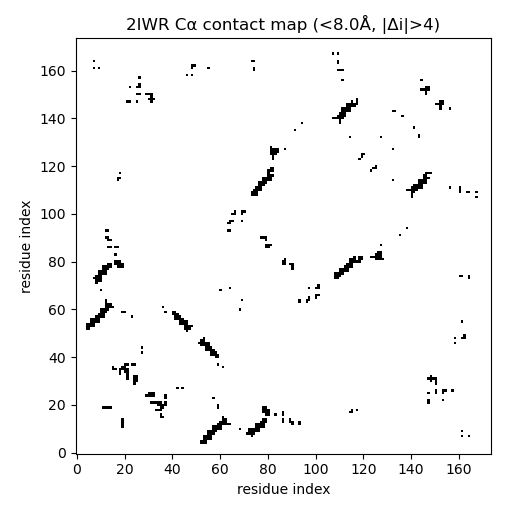885 -1.417 1.00 23.73 225 GLU A O 1
ATOM 1236 N N . VAL A 1 163 ? -15.343 -2.032 -0.295 1.00 21.96 226 VAL A N 1
ATOM 1237 C CA . VAL A 1 163 ? -15.837 -1.223 0.818 1.00 21.44 226 VAL A CA 1
ATOM 1238 C C . VAL A 1 163 ? -16.077 0.203 0.375 1.00 22.05 226 VAL A C 1
ATOM 1239 O O . VAL A 1 163 ? -17.099 0.801 0.736 1.00 23.75 226 VAL A O 1
ATOM 1243 N N . ALA A 1 164 ? -15.170 0.732 -0.441 1.00 22.79 227 ALA A N 1
ATOM 1244 C CA . ALA A 1 164 ? -15.381 2.085 -0.960 1.00 23.94 227 ALA A CA 1
ATOM 1245 C C . ALA A 1 164 ? -16.702 2.121 -1.746 1.00 23.44 227 ALA A C 1
ATOM 1246 O O . ALA A 1 164 ? -17.497 3.051 -1.585 1.00 24.93 227 ALA A O 1
ATOM 1248 N N . GLN A 1 165 ? -16.928 1.127 -2.606 1.00 24.15 228 GLN A N 1
ATOM 1249 C CA . GLN A 1 165 ? -18.158 1.089 -3.403 1.00 25.48 228 GLN A CA 1
ATOM 1250 C C . GLN A 1 165 ? -19.395 1.001 -2.501 1.00 25.54 228 GLN A C 1
ATOM 1251 O O . GLN A 1 165 ? -20.437 1.629 -2.763 1.00 25.94 228 GLN A O 1
ATOM 1257 N N . LYS A 1 166 ? -19.282 0.234 -1.428 1.00 24.77 229 LYS A N 1
ATOM 1258 C CA . LYS A 1 166 ? -20.399 0.156 -0.490 1.00 25.36 229 LYS A CA 1
ATOM 1259 C C . LYS A 1 166 ? -20.789 1.518 0.070 1.00 23.96 229 LYS A C 1
ATOM 1260 O O . LYS A 1 166 ? -21.989 1.834 0.195 1.00 26.00 229 LYS A O 1
ATOM 1266 N N . VAL A 1 167 ? -19.780 2.312 0.437 1.00 24.06 230 VAL A N 1
ATOM 1267 C CA . VAL A 1 167 ? -20.032 3.665 0.958 1.00 23.33 230 VAL A CA 1
ATOM 1268 C C . VAL A 1 167 ? -20.736 4.506 -0.108 1.00 24.16 230 VAL A C 1
ATOM 1269 O O . VAL A 1 167 ? -21.752 5.135 0.162 1.00 26.86 230 VAL A O 1
ATOM 1273 N N . VAL A 1 168 ? -20.226 4.472 -1.332 1.00 22.80 231 VAL A N 1
ATOM 1274 C CA . VAL A 1 168 ? -20.857 5.240 -2.417 1.00 23.54 231 VAL A CA 1
ATOM 1275 C C . VAL A 1 168 ? -22.298 4.799 -2.656 1.00 25.78 231 VAL A C 1
ATOM 1276 O O . VAL A 1 168 ? -23.186 5.630 -2.835 1.00 26.87 231 VAL A O 1
ATOM 1280 N N . THR A 1 169 ? -22.529 3.493 -2.664 1.00 25.65 232 THR A N 1
ATOM 1281 C CA . THR A 1 169 ? -23.876 2.978 -2.888 1.00 25.93 232 THR A CA 1
ATOM 1282 C C . THR A 1 169 ? -24.828 3.395 -1.779 1.00 26.94 232 THR A C 1
ATOM 1283 O O . THR A 1 169 ? -25.935 3.832 -2.043 1.00 30.00 232 THR A O 1
ATOM 1287 N N . LEU A 1 170 ? -24.373 3.306 -0.538 1.00 26.80 233 LEU A N 1
ATOM 1288 C CA . LEU A 1 170 ? -25.217 3.678 0.587 1.00 27.14 233 LEU A CA 1
ATOM 1289 C C . LEU A 1 170 ? -25.571 5.154 0.552 1.00 27.83 233 LEU A C 1
ATOM 1290 O O . LEU A 1 170 ? -26.731 5.517 0.766 1.00 30.91 233 LEU A O 1
ATOM 1295 N N . ARG A 1 171 ? -24.585 6.010 0.287 1.00 26.59 234 ARG A N 1
ATOM 1296 C CA . ARG A 1 171 ? -24.859 7.445 0.212 1.00 29.49 234 ARG A CA 1
ATOM 1297 C C . ARG A 1 171 ? -25.873 7.752 -0.891 1.00 30.84 234 ARG A C 1
ATOM 1298 O O . ARG A 1 171 ? -26.731 8.639 -0.726 1.00 31.78 234 ARG A O 1
ATOM 1306 N N . LYS A 1 172 ? -25.772 7.039 -2.012 1.00 29.98 235 LYS A N 1
ATOM 1307 C CA . LYS A 1 172 ? -26.721 7.267 -3.130 1.00 32.07 235 LYS A CA 1
ATOM 1308 C C . LYS A 1 172 ? -28.141 6.926 -2.700 1.00 35.55 235 LYS A C 1
ATOM 1309 O O . LYS A 1 172 ? -29.089 7.643 -3.022 1.00 38.96 235 LYS A O 1
ATOM 1311 N N . GLN A 1 173 ? -28.282 5.828 -1.962 1.00 32.01 236 GLN A N 1
ATOM 1312 C CA . GLN A 1 173 ? -29.592 5.390 -1.499 1.00 35.23 236 GLN A CA 1
ATOM 1313 C C . GLN A 1 173 ? -30.164 6.392 -0.525 1.00 35.28 236 GLN A C 1
ATOM 1314 O O . GLN A 1 173 ? -31.356 6.684 -0.546 1.00 37.87 236 GLN A O 1
ATOM 1320 N N . GLN A 1 174 ? -29.311 6.937 0.337 1.00 33.75 237 GLN A N 1
ATOM 1321 C CA . GLN A 1 174 ? -29.784 7.890 1.333 1.00 33.67 237 GLN A CA 1
ATOM 1322 C C . GLN A 1 174 ? -30.258 9.180 0.670 1.00 36.03 237 GLN A C 1
ATOM 1323 O O . GLN A 1 174 ? -31.232 9.787 1.119 1.00 38.53 237 GLN A O 1
ATOM 1329 N N . GLN A 1 175 ? -29.552 9.596 -0.380 1.00 37.05 238 GLN A N 1
ATOM 1330 C CA . GLN A 1 175 ? -29.861 10.846 -1.091 1.00 38.54 238 GLN A CA 1
ATOM 1331 C C . GLN A 1 175 ? -31.263 10.778 -1.695 1.00 42.78 238 GLN A C 1
ATOM 1332 O O . GLN A 1 175 ? -31.997 11.776 -1.694 1.00 42.90 238 GLN A O 1
ATOM 1338 N N . LEU A 1 176 ? -31.615 9.608 -2.226 1.00 45.81 239 LEU A N 1
ATOM 1339 C CA . LEU A 1 176 ? -32.953 9.346 -2.757 1.00 47.37 239 LEU A CA 1
ATOM 134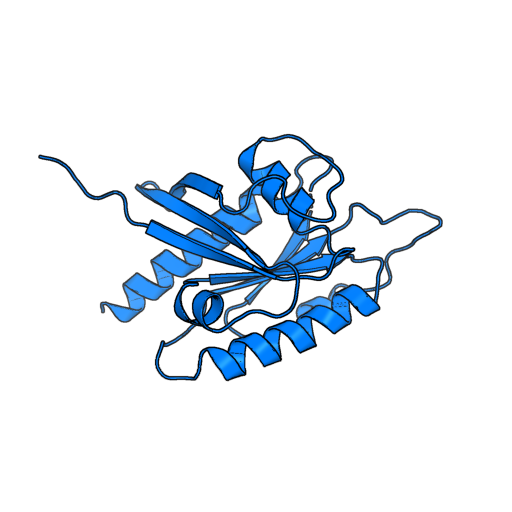0 C C . LEU A 1 176 ? -33.907 8.982 -1.627 1.00 48.87 239 LEU A C 1
ATOM 1341 O O . LEU A 1 176 ? -34.032 9.713 -0.642 1.00 52.33 239 LEU A O 1
#

InterPro domains:
  IPR001164 Arf GTPase activating protein [PF01412] (933-1043)
  IPR001164 Arf GTPase activating protein [PR00405] (943-962)
  IPR001164 Arf GTPase activating protein [PR00405] (962-979)
  IPR001164 Arf GTPase activating protein [PR00405] (983-1004)
  IPR001164 Arf GTPase activating protein [PS50115] (931-1051)
  IPR001164 Arf GTPase activating protein [SM00105] (931-1051)
  IPR001806 Small GTPase [PF00071] (411-566)
  IPR001806 Small GTPase [PS51421] (399-684)
  IPR001849 Pleckstrin homology domain [PS50003] (676-910)
  IPR001849 Pleckstrin homology domain [SM00233] (677-912)
  IPR002110 Ankyrin repeat [PF12796] (1058-1148)
  IPR002110 Ankyrin repeat [PS50088] (1090-1122)
  IPR011993 PH-like domain superfamily [G3DSA:2.30.29.30] (674-771)
  IPR011993 PH-like domain superfamily [G3DSA:2.30.29.30] (815-913)
  IPR027417 P-loop containing nucleoside triphosphate hydrolase [G3DSA:3.40.50.300] (400-577)
  IPR027417 P-loop containing nucleoside triphosphate hydrolase [SSF52540] (403-574)
  IPR036770 Ankyrin repeat-containing domain superfamily [G3DSA:1.25.40.20] (1049-1169)
  IPR036770 Ankyrin repeat-containing domain superfamily [SSF48403] (1057-1149)
  IPR037278 ARFGAP/RecO-like zinc finger [SSF57863] (934-1045)
  IPR038508 ArfGAP domain superfamily [G3DSA:1.10.220.150] (914-1048)

Secondary structure (DSSP, 8-state):
------EEEEEEE--GGG-HHHHHHHHHHS-----SS-SSSEEEEEEEETTEEEEEEEEE-SSS--HHHHHH-SEEEEEEETT-HHHHHHHHHHHHHHHHHH-SSS---EEEEEEE-TT-BTTB---S-HHHHHH---SSSEEEEE---S-TTHHHHHHHHHHHHHHHHHHHH-